Protein AF-A0A9E0L232-F1 (afdb_monomer)

Solvent-accessible surface area (backbone atoms only — not comparable to full-atom values): 4195 Å² total; per-residue (Å²): 130,87,78,63,47,77,45,76,59,52,84,85,46,49,66,60,53,44,44,55,41,31,72,33,86,83,28,46,85,71,51,77,73,53,92,78,63,57,65,67,59,57,58,49,48,57,55,36,74,73,32,97,89,48,83,63,69,28,32,32,46,97,90,37,80,77,80

Foldseek 3Di:
DDFWDKDFDDLVCLLVVLVLQCPDPVSVVPGDRDVVHDCVSSVVVVVQVVDPVHTHMFTDDPNDTDD

Mean predicted aligned error: 2.93 Å

pLDDT: mean 95.65, std 4.45, range [66.81, 98.44]

Sequence (67 aa):
MAAPVFRSARREDVARIVELLADDPLGAGRERFEDPLPDNYYAAFDRIEASDGNVLTVAELDGAVVA

Structure (mmCIF, N/CA/C/O backbone):
data_AF-A0A9E0L232-F1
#
_entry.id   AF-A0A9E0L232-F1
#
loop_
_atom_site.group_PDB
_atom_site.id
_atom_site.type_symbol
_atom_site.label_atom_id
_atom_site.label_alt_id
_atom_site.label_comp_id
_atom_site.label_asym_id
_atom_site.label_entity_id
_atom_site.label_seq_id
_atom_site.pdbx_PDB_ins_code
_atom_site.Cartn_x
_atom_site.Cartn_y
_atom_site.Cartn_z
_atom_site.occupancy
_atom_site.B_iso_or_equiv
_atom_site.auth_seq_id
_atom_site.auth_comp_id
_atom_site.auth_asym_id
_atom_site.auth_atom_id
_atom_site.pdbx_PDB_model_num
ATOM 1 N N . MET A 1 1 ? -19.269 11.921 11.531 1.00 66.81 1 MET A N 1
ATOM 2 C CA . MET A 1 1 ? -18.279 11.411 10.564 1.00 66.81 1 MET A CA 1
ATOM 3 C C . MET A 1 1 ? -17.721 10.133 11.153 1.00 66.81 1 MET A C 1
ATOM 5 O O . MET A 1 1 ? -17.341 10.168 12.320 1.00 66.81 1 MET A O 1
ATOM 9 N N . ALA A 1 2 ? -17.813 9.013 10.439 1.00 83.62 2 ALA A N 1
ATOM 10 C CA . ALA A 1 2 ? -17.282 7.746 10.933 1.00 83.62 2 ALA A CA 1
ATOM 11 C C . ALA A 1 2 ? -15.748 7.820 11.011 1.00 83.62 2 ALA A C 1
ATOM 13 O O . ALA A 1 2 ? -15.124 8.555 10.247 1.00 83.62 2 ALA A O 1
ATOM 14 N N . ALA A 1 3 ? -15.156 7.112 11.970 1.00 92.44 3 ALA A N 1
ATOM 15 C CA . ALA A 1 3 ? -13.709 6.958 12.039 1.00 92.44 3 ALA A CA 1
ATOM 16 C C . ALA A 1 3 ? -13.277 5.834 11.081 1.00 92.44 3 ALA A C 1
ATOM 18 O O . ALA A 1 3 ? -14.011 4.848 10.968 1.00 92.44 3 ALA A O 1
ATOM 19 N N . PRO A 1 4 ? -12.115 5.952 10.417 1.00 95.75 4 PRO A N 1
ATOM 20 C CA . PRO A 1 4 ? -11.605 4.875 9.585 1.00 95.75 4 PRO A CA 1
ATOM 21 C C . PRO A 1 4 ? -11.253 3.645 10.432 1.00 95.75 4 PRO A C 1
ATOM 23 O O . PRO A 1 4 ? -10.804 3.761 11.577 1.00 95.75 4 PRO A O 1
ATOM 26 N N . VAL A 1 5 ? -11.445 2.464 9.852 1.00 97.31 5 VAL A N 1
ATOM 27 C CA . VAL A 1 5 ? -11.084 1.173 10.440 1.00 97.31 5 VAL A CA 1
ATOM 28 C C . VAL A 1 5 ? -9.767 0.713 9.835 1.00 97.31 5 VAL A C 1
ATOM 30 O O . VAL A 1 5 ? -9.616 0.677 8.618 1.00 97.31 5 VAL A O 1
ATOM 33 N N . PHE A 1 6 ? -8.816 0.329 10.681 1.00 97.56 6 PHE A N 1
ATOM 34 C CA . PHE A 1 6 ? -7.548 -0.235 10.230 1.00 97.56 6 PHE A CA 1
ATOM 35 C C . PHE A 1 6 ? -7.659 -1.750 10.081 1.00 97.56 6 PHE A C 1
ATOM 37 O O . PHE A 1 6 ? -8.153 -2.433 10.982 1.00 97.56 6 PHE A O 1
ATOM 44 N N . ARG A 1 7 ? -7.176 -2.279 8.957 1.00 97.44 7 ARG A N 1
ATOM 45 C CA . ARG A 1 7 ? -7.112 -3.723 8.690 1.00 97.44 7 ARG A CA 1
ATOM 46 C C . ARG A 1 7 ? -5.908 -4.067 7.822 1.00 97.44 7 ARG A C 1
ATOM 48 O O . ARG A 1 7 ? -5.371 -3.200 7.138 1.00 97.44 7 ARG A O 1
ATOM 55 N N . SER A 1 8 ? -5.526 -5.341 7.798 1.00 97.19 8 SER A N 1
ATOM 56 C CA . SER A 1 8 ? -4.577 -5.834 6.798 1.00 97.19 8 SER A CA 1
ATOM 57 C C . SER A 1 8 ? -5.102 -5.558 5.387 1.00 97.19 8 SER A C 1
ATOM 59 O O . SER A 1 8 ? -6.297 -5.731 5.100 1.00 97.19 8 SER A O 1
ATOM 61 N N . ALA A 1 9 ? -4.198 -5.106 4.525 1.00 98.06 9 ALA A N 1
ATOM 62 C CA . ALA A 1 9 ? -4.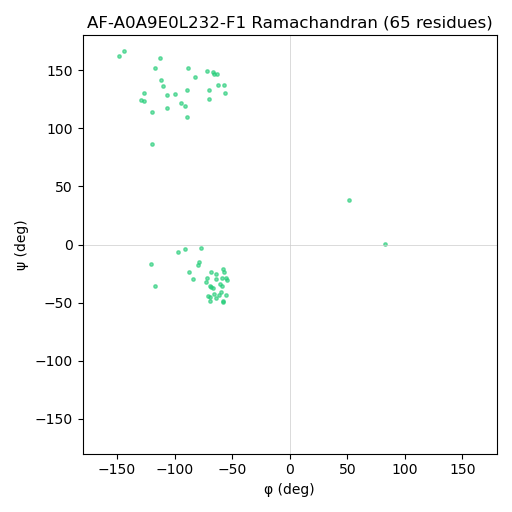445 -4.966 3.103 1.00 98.06 9 ALA A CA 1
ATOM 63 C C . ALA A 1 9 ? -4.710 -6.342 2.488 1.00 98.06 9 ALA A C 1
ATOM 65 O O . ALA A 1 9 ? -4.150 -7.354 2.904 1.00 98.06 9 ALA A O 1
ATOM 66 N N . ARG A 1 10 ? -5.565 -6.372 1.478 1.00 97.62 10 ARG A N 1
ATOM 67 C CA . ARG A 1 10 ? -5.864 -7.544 0.665 1.00 97.62 10 ARG A CA 1
ATOM 68 C C . ARG A 1 10 ? -5.341 -7.306 -0.738 1.00 97.62 10 ARG A C 1
ATOM 70 O O . ARG A 1 10 ? -5.171 -6.171 -1.177 1.00 97.62 10 ARG A O 1
ATOM 77 N N . ARG A 1 11 ? -5.169 -8.388 -1.493 1.00 97.81 11 ARG A N 1
ATOM 78 C CA . ARG A 1 11 ? -4.679 -8.310 -2.874 1.00 97.81 11 ARG A CA 1
ATOM 79 C C . ARG A 1 11 ? -5.572 -7.452 -3.787 1.00 97.81 11 ARG A C 1
ATOM 81 O O . ARG A 1 11 ? -5.076 -6.848 -4.733 1.00 97.81 11 ARG A O 1
ATOM 88 N N . GLU A 1 12 ? -6.870 -7.381 -3.494 1.00 97.62 12 GLU A N 1
ATOM 89 C CA . GLU A 1 12 ? -7.847 -6.521 -4.183 1.00 97.62 12 GLU A CA 1
ATOM 90 C C . GLU A 1 12 ? -7.637 -5.019 -3.922 1.00 97.62 12 GLU A C 1
ATOM 92 O O . GLU A 1 12 ? -7.980 -4.204 -4.774 1.00 97.62 12 GLU A O 1
ATOM 97 N N . ASP A 1 13 ? -6.997 -4.645 -2.808 1.00 98.19 13 ASP A N 1
ATOM 98 C CA . ASP A 1 13 ? -6.726 -3.246 -2.462 1.00 98.19 13 ASP A CA 1
ATOM 99 C C . ASP A 1 13 ? -5.519 -2.671 -3.230 1.00 98.19 13 ASP A C 1
ATOM 101 O O . ASP A 1 13 ? -5.337 -1.456 -3.263 1.00 98.19 13 ASP A O 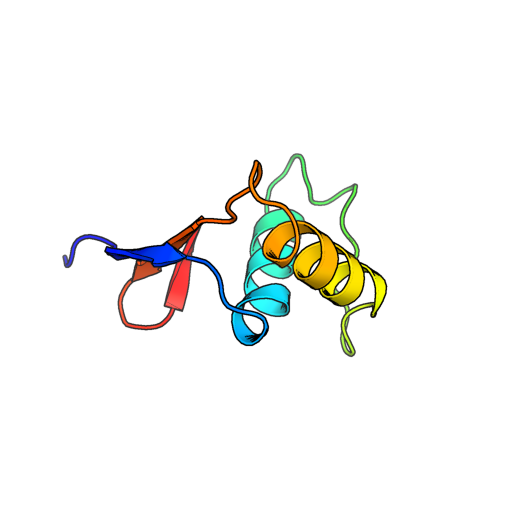1
ATOM 105 N N . VAL A 1 14 ? -4.685 -3.512 -3.861 1.00 98.25 14 VAL A N 1
ATOM 106 C CA . VAL A 1 14 ? -3.393 -3.105 -4.456 1.00 98.25 14 VAL A CA 1
ATOM 107 C C . VAL A 1 14 ? -3.545 -1.965 -5.462 1.00 98.25 14 VAL A C 1
ATOM 109 O O . VAL A 1 14 ? -2.774 -1.011 -5.410 1.00 98.25 14 VAL A O 1
ATOM 112 N N . ALA A 1 15 ? -4.551 -2.016 -6.338 1.00 98.00 15 ALA A N 1
ATOM 113 C CA . ALA A 1 15 ? -4.782 -0.940 -7.301 1.00 98.00 15 ALA A CA 1
ATOM 114 C C . ALA A 1 15 ? -5.086 0.390 -6.601 1.00 98.00 15 ALA A C 1
ATOM 116 O O . ALA A 1 15 ? -4.499 1.414 -6.943 1.00 98.00 15 ALA A O 1
ATOM 117 N N . ARG A 1 16 ? -5.930 0.361 -5.565 1.00 98.00 16 ARG A N 1
ATOM 118 C CA . ARG A 1 16 ? -6.297 1.553 -4.800 1.00 98.00 16 ARG A CA 1
ATOM 119 C C . ARG A 1 16 ? -5.122 2.105 -3.986 1.00 98.00 16 ARG A C 1
ATOM 121 O O . ARG A 1 16 ? -4.968 3.316 -3.882 1.00 98.00 16 ARG A O 1
ATOM 128 N N . ILE A 1 17 ? -4.270 1.235 -3.447 1.00 98.06 17 ILE A N 1
ATOM 129 C CA . ILE A 1 17 ? -3.049 1.636 -2.735 1.00 98.06 17 ILE A CA 1
ATOM 130 C C . ILE A 1 17 ? -2.080 2.344 -3.691 1.00 98.06 17 ILE A C 1
ATOM 132 O O . ILE A 1 17 ? -1.553 3.400 -3.353 1.00 98.06 17 ILE A O 1
ATOM 136 N N . VAL A 1 18 ? -1.858 1.802 -4.893 1.00 98.00 18 VAL A N 1
ATOM 137 C CA . VAL A 1 18 ? -0.964 2.432 -5.882 1.00 98.00 18 VAL A CA 1
ATOM 138 C C . VAL A 1 18 ? -1.535 3.755 -6.386 1.00 98.00 18 VAL A C 1
ATOM 140 O O . VAL A 1 18 ? -0.777 4.704 -6.551 1.00 98.00 18 VAL A O 1
ATOM 143 N N . GLU A 1 19 ? -2.853 3.851 -6.570 1.00 97.81 19 GLU A N 1
ATOM 144 C CA . GLU A 1 19 ? -3.524 5.116 -6.886 1.00 97.81 19 GLU A CA 1
ATOM 145 C C . GLU A 1 19 ? -3.255 6.179 -5.811 1.00 97.81 19 GLU A C 1
ATOM 147 O O . GLU A 1 19 ? -2.828 7.283 -6.136 1.00 97.81 19 GLU A O 1
ATOM 152 N N . LEU A 1 20 ? -3.435 5.835 -4.528 1.00 97.25 20 LEU A N 1
ATOM 153 C CA . LEU A 1 20 ? -3.153 6.736 -3.405 1.00 97.25 20 LEU A CA 1
ATOM 154 C C . LEU A 1 20 ? -1.687 7.184 -3.372 1.00 97.25 20 LEU A C 1
ATOM 156 O O . LEU A 1 20 ? -1.403 8.352 -3.123 1.00 97.25 20 LEU A O 1
ATOM 160 N N . LEU A 1 21 ? -0.751 6.272 -3.640 1.00 97.38 21 LEU A N 1
ATOM 161 C CA . LEU A 1 21 ? 0.672 6.602 -3.700 1.00 97.38 21 LEU A CA 1
ATOM 162 C C . LEU A 1 21 ? 1.013 7.474 -4.916 1.00 97.38 21 LEU A C 1
ATOM 164 O O . LEU A 1 21 ? 1.873 8.341 -4.810 1.00 97.38 21 LEU A O 1
ATOM 168 N N . ALA A 1 22 ? 0.363 7.265 -6.061 1.00 96.88 22 ALA A N 1
ATOM 169 C CA . ALA A 1 22 ? 0.567 8.076 -7.259 1.00 96.88 22 ALA A CA 1
ATOM 170 C C . ALA A 1 22 ? -0.039 9.486 -7.129 1.00 96.88 22 ALA A C 1
ATOM 172 O O . ALA A 1 22 ? 0.480 10.420 -7.736 1.00 96.88 22 ALA A O 1
ATOM 173 N N . ASP A 1 23 ? -1.101 9.649 -6.336 1.00 95.62 23 ASP A N 1
ATOM 174 C CA . ASP A 1 23 ? -1.718 10.951 -6.038 1.00 95.62 23 ASP A CA 1
ATOM 175 C C . ASP A 1 23 ? -0.946 11.745 -4.960 1.00 95.62 23 ASP A C 1
ATOM 177 O O . ASP A 1 23 ? -1.068 12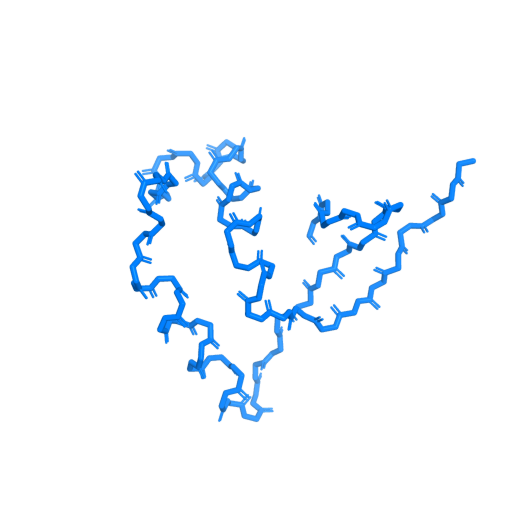.967 -4.857 1.00 95.62 23 ASP A O 1
ATOM 181 N N . ASP A 1 24 ? -0.088 11.080 -4.176 1.00 94.50 24 ASP 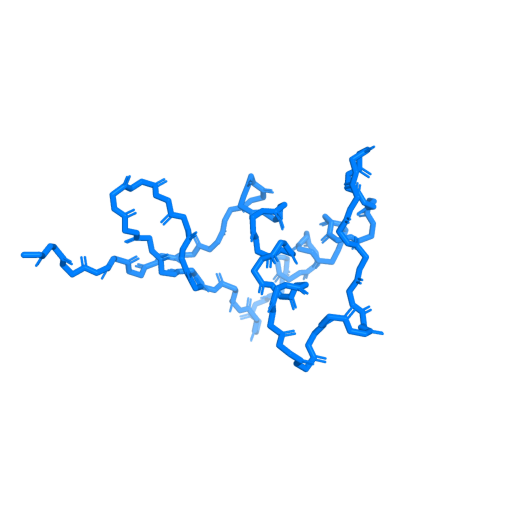A N 1
ATOM 182 C CA . ASP A 1 24 ? 0.801 11.747 -3.222 1.00 94.50 24 ASP A CA 1
ATOM 183 C C . ASP A 1 24 ? 1.921 12.534 -3.943 1.00 94.50 24 ASP A C 1
ATOM 185 O O . ASP A 1 24 ? 2.611 11.976 -4.801 1.00 94.50 24 ASP A O 1
ATOM 189 N N . PRO A 1 25 ? 2.208 13.803 -3.575 1.00 93.44 25 PRO A N 1
ATOM 190 C CA . PRO A 1 25 ? 3.230 14.616 -4.242 1.00 93.44 25 PRO A CA 1
ATOM 191 C C . PRO A 1 25 ? 4.636 14.001 -4.295 1.00 93.44 25 PRO A C 1
ATOM 193 O O . PRO A 1 25 ? 5.403 14.311 -5.209 1.00 93.44 25 PRO A O 1
ATOM 196 N N . LEU A 1 26 ? 5.009 13.154 -3.328 1.00 92.81 26 LEU A N 1
ATOM 197 C CA . LEU A 1 26 ? 6.299 12.460 -3.336 1.00 92.81 26 LEU A CA 1
ATOM 198 C C . LEU A 1 26 ? 6.258 11.187 -4.188 1.00 92.81 26 LEU A C 1
ATOM 200 O O . LEU A 1 26 ? 7.292 10.777 -4.722 1.00 92.81 26 LEU A O 1
ATOM 204 N N . GLY A 1 27 ? 5.096 10.542 -4.292 1.00 89.12 27 GLY A N 1
ATOM 205 C CA . GLY A 1 27 ? 4.896 9.326 -5.076 1.00 89.12 27 GLY A CA 1
ATOM 206 C C . GLY A 1 27 ? 4.537 9.561 -6.546 1.00 89.12 27 GLY A C 1
ATOM 207 O O . GLY A 1 27 ? 4.9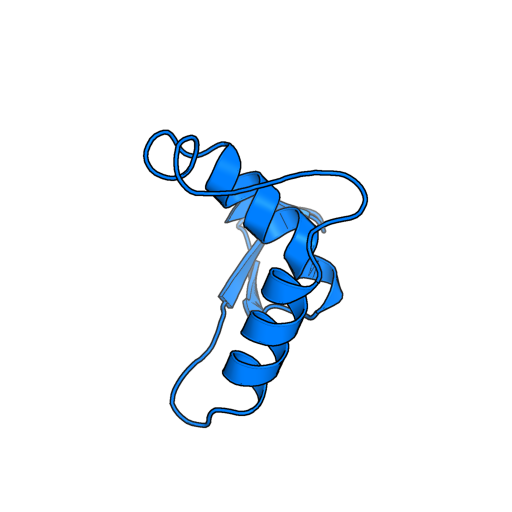01 8.731 -7.377 1.00 89.12 27 GLY A O 1
ATOM 208 N N . ALA A 1 28 ? 3.980 10.719 -6.905 1.00 90.81 28 ALA A N 1
ATOM 209 C CA . ALA A 1 28 ? 3.562 11.069 -8.268 1.00 90.81 28 ALA A CA 1
ATOM 210 C C . ALA A 1 28 ? 4.663 10.932 -9.337 1.00 90.81 28 ALA A C 1
ATOM 212 O O . ALA A 1 28 ? 4.383 10.630 -10.494 1.00 90.81 28 ALA A O 1
ATOM 213 N N . GLY A 1 29 ? 5.931 11.139 -8.967 1.00 91.81 29 GLY A N 1
ATOM 214 C CA . GLY A 1 29 ? 7.075 10.963 -9.870 1.00 91.81 29 GLY A CA 1
ATOM 215 C C . GLY A 1 29 ? 7.704 9.564 -9.859 1.00 91.81 29 GLY A C 1
ATOM 216 O O . GLY A 1 29 ? 8.664 9.330 -10.591 1.00 91.81 29 GLY A O 1
ATOM 217 N N . ARG A 1 30 ? 7.231 8.660 -8.995 1.00 94.06 30 ARG A N 1
ATOM 218 C CA . ARG A 1 30 ? 7.845 7.345 -8.737 1.00 94.06 30 ARG A CA 1
ATOM 219 C C . ARG A 1 30 ? 6.931 6.188 -9.110 1.00 94.06 30 ARG A C 1
ATOM 221 O O . ARG A 1 30 ? 7.425 5.154 -9.554 1.00 94.06 30 ARG A O 1
ATOM 228 N N . GLU A 1 31 ? 5.632 6.354 -8.896 1.00 96.75 31 GLU A N 1
ATOM 229 C CA . GLU A 1 31 ? 4.649 5.304 -9.120 1.00 96.75 31 GLU A CA 1
ATOM 230 C C . GLU A 1 31 ? 4.124 5.307 -10.555 1.00 96.75 31 GLU A C 1
ATOM 232 O O . GLU A 1 31 ? 4.081 6.336 -11.229 1.00 96.75 31 GLU A O 1
ATOM 237 N N . ARG A 1 32 ? 3.708 4.128 -11.027 1.00 96.56 32 ARG A N 1
ATOM 238 C CA . ARG A 1 32 ? 3.070 3.941 -12.330 1.00 96.56 32 ARG A CA 1
ATOM 239 C C . ARG A 1 32 ? 1.676 3.356 -12.136 1.00 96.56 32 ARG A C 1
ATOM 241 O O . ARG A 1 32 ? 1.497 2.140 -12.165 1.00 96.56 32 ARG A O 1
ATOM 248 N N . PHE A 1 33 ? 0.704 4.239 -11.928 1.00 96.69 33 PHE A N 1
ATOM 249 C CA . PHE A 1 33 ? -0.709 3.880 -11.895 1.00 96.69 33 PHE A CA 1
ATOM 250 C C . PHE A 1 33 ? -1.302 3.957 -13.311 1.00 96.69 33 PHE A C 1
ATOM 252 O O . PHE A 1 33 ? -1.424 5.036 -13.885 1.00 96.69 33 PHE A O 1
ATOM 259 N N . GLU A 1 34 ?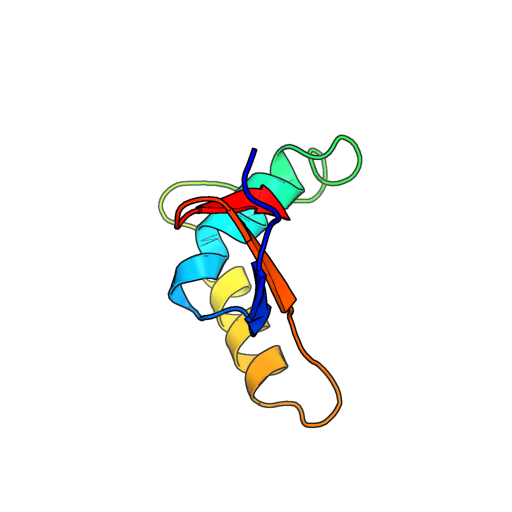 -1.622 2.800 -13.887 1.00 96.38 34 GLU A N 1
ATOM 260 C CA . GLU A 1 34 ? -2.181 2.636 -15.235 1.00 96.38 34 GLU A CA 1
ATOM 261 C C . GLU A 1 34 ? -3.200 1.482 -15.249 1.00 96.38 34 GLU A C 1
ATOM 263 O O . GLU A 1 34 ? -3.271 0.719 -14.285 1.00 96.38 34 GLU A O 1
ATOM 268 N N . ASP A 1 35 ? -4.004 1.370 -16.312 1.00 93.75 35 ASP A N 1
ATOM 269 C CA . ASP A 1 35 ? -5.003 0.305 -16.490 1.00 93.75 35 ASP A CA 1
ATOM 270 C C . ASP A 1 35 ? -4.688 -0.510 -17.765 1.00 93.75 35 ASP A C 1
ATOM 272 O O . ASP A 1 35 ? -4.741 0.050 -18.868 1.00 93.75 35 ASP A O 1
ATOM 276 N N . PRO A 1 36 ? -4.325 -1.805 -17.658 1.00 95.50 36 PRO A N 1
ATOM 277 C CA . PRO A 1 36 ? -4.229 -2.593 -16.426 1.00 95.50 36 PRO A CA 1
ATOM 278 C C . PRO A 1 36 ? -3.031 -2.201 -15.551 1.00 95.50 36 PRO A C 1
ATOM 280 O O . PRO A 1 36 ? -1.973 -1.832 -16.062 1.00 95.50 36 PRO A O 1
ATOM 283 N N . LEU A 1 37 ? -3.180 -2.351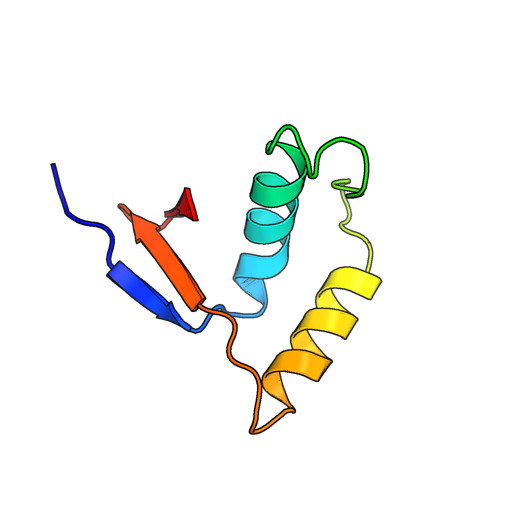 -14.229 1.00 97.94 37 LEU A N 1
ATOM 284 C CA . LEU A 1 37 ? -2.098 -2.078 -13.280 1.00 97.94 37 LEU A CA 1
ATOM 285 C C . LEU A 1 37 ? -0.907 -3.016 -13.539 1.00 97.94 37 LEU A C 1
ATOM 287 O O . LEU A 1 37 ? -1.113 -4.221 -13.706 1.00 97.94 37 LEU A O 1
ATOM 291 N N . PRO A 1 38 ? 0.342 -2.518 -13.499 1.00 98.19 38 PRO A N 1
ATOM 292 C CA . PRO A 1 38 ? 1.517 -3.351 -13.681 1.00 98.19 38 PRO A CA 1
ATOM 293 C C . PRO A 1 38 ? 1.605 -4.519 -12.694 1.00 98.19 38 PRO A C 1
ATOM 295 O O . PRO A 1 38 ? 1.568 -4.334 -11.474 1.00 98.19 38 PRO A O 1
ATOM 298 N N . ASP A 1 39 ? 1.839 -5.721 -13.223 1.00 97.88 39 ASP A N 1
ATOM 299 C CA . ASP A 1 39 ? 1.889 -6.966 -12.442 1.00 97.88 39 ASP A CA 1
ATOM 300 C C . ASP A 1 39 ? 2.929 -6.954 -11.310 1.00 97.88 39 ASP A C 1
ATOM 302 O O . ASP A 1 39 ? 2.790 -7.672 -10.316 1.00 97.88 39 ASP A O 1
ATOM 306 N N . ASN A 1 40 ? 3.972 -6.122 -11.418 1.00 98.06 40 ASN A N 1
ATOM 307 C CA . ASN A 1 40 ? 5.006 -6.016 -10.391 1.00 98.06 40 ASN A CA 1
ATOM 308 C C . ASN A 1 40 ? 4.466 -5.496 -9.051 1.00 98.06 40 ASN A C 1
ATOM 310 O O . ASN A 1 40 ? 5.050 -5.827 -8.019 1.00 98.06 40 ASN A O 1
ATOM 314 N N . 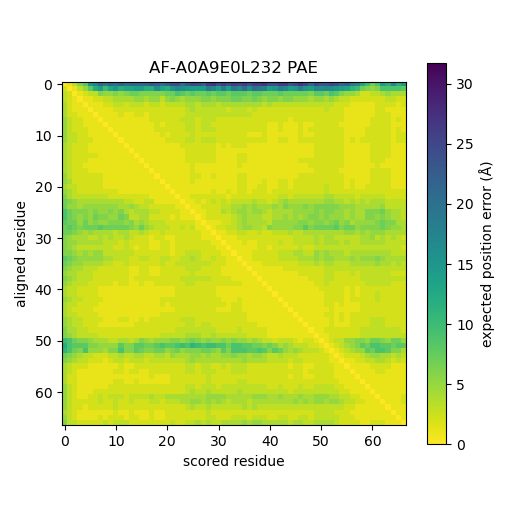TYR A 1 41 ? 3.369 -4.732 -9.043 1.00 98.44 41 TYR A N 1
ATOM 315 C CA . TYR A 1 41 ? 2.725 -4.296 -7.802 1.00 98.44 41 TYR A CA 1
ATOM 316 C C . TYR A 1 41 ? 2.075 -5.467 -7.067 1.00 98.44 41 TYR A C 1
ATOM 318 O O . TYR A 1 41 ? 2.301 -5.645 -5.870 1.00 98.44 41 TYR A O 1
ATOM 326 N N . TYR A 1 42 ? 1.359 -6.329 -7.789 1.00 98.44 42 TYR A N 1
ATOM 327 C CA . TYR A 1 42 ? 0.787 -7.539 -7.203 1.00 98.44 42 TYR A CA 1
ATOM 328 C C . TYR A 1 42 ? 1.873 -8.522 -6.757 1.00 98.44 42 TYR A C 1
ATOM 330 O O . TYR A 1 42 ? 1.812 -9.036 -5.647 1.00 98.44 42 TYR A O 1
ATOM 338 N N . ALA A 1 43 ? 2.922 -8.717 -7.562 1.00 98.38 43 ALA A N 1
ATOM 339 C CA . ALA A 1 43 ? 4.048 -9.568 -7.176 1.00 98.38 43 ALA A CA 1
ATOM 340 C C . ALA A 1 43 ? 4.815 -9.025 -5.952 1.00 98.38 43 ALA A C 1
ATOM 342 O O . ALA A 1 43 ? 5.416 -9.789 -5.196 1.00 98.38 43 ALA A O 1
ATOM 343 N N . ALA A 1 44 ? 4.843 -7.704 -5.746 1.00 97.75 44 ALA A N 1
ATOM 344 C CA . ALA A 1 44 ? 5.393 -7.106 -4.533 1.00 97.75 44 ALA A CA 1
ATOM 345 C C . ALA A 1 44 ? 4.490 -7.360 -3.321 1.00 97.75 44 ALA A C 1
ATOM 347 O O . ALA A 1 44 ? 5.003 -7.754 -2.275 1.00 97.75 44 ALA A O 1
ATOM 348 N N . PHE A 1 45 ? 3.174 -7.199 -3.477 1.00 98.25 45 PHE A N 1
ATOM 349 C CA . PHE A 1 45 ? 2.195 -7.520 -2.441 1.00 98.25 45 PHE A CA 1
ATOM 350 C C . PHE A 1 45 ? 2.287 -8.989 -2.006 1.00 98.25 45 PHE A C 1
ATOM 352 O O . PHE A 1 45 ? 2.437 -9.261 -0.819 1.00 98.25 45 PHE A O 1
ATOM 359 N N . ASP A 1 46 ? 2.320 -9.923 -2.959 1.00 97.88 46 ASP A N 1
ATOM 360 C CA . ASP A 1 46 ? 2.406 -11.362 -2.677 1.00 97.88 46 ASP A CA 1
ATOM 361 C C . ASP A 1 46 ? 3.693 -11.712 -1.891 1.00 97.88 46 ASP A C 1
ATOM 363 O O . ASP A 1 46 ? 3.685 -12.579 -1.018 1.00 97.88 46 ASP A O 1
ATOM 367 N N . ARG A 1 47 ? 4.807 -11.000 -2.139 1.00 97.75 47 ARG A N 1
ATOM 368 C CA . ARG A 1 47 ? 6.051 -11.147 -1.355 1.00 97.75 47 ARG A CA 1
ATOM 369 C C . ARG A 1 47 ? 5.963 -10.548 0.049 1.00 97.75 47 ARG A C 1
ATOM 371 O O . ARG A 1 47 ? 6.642 -11.046 0.942 1.00 97.75 47 ARG A O 1
ATOM 3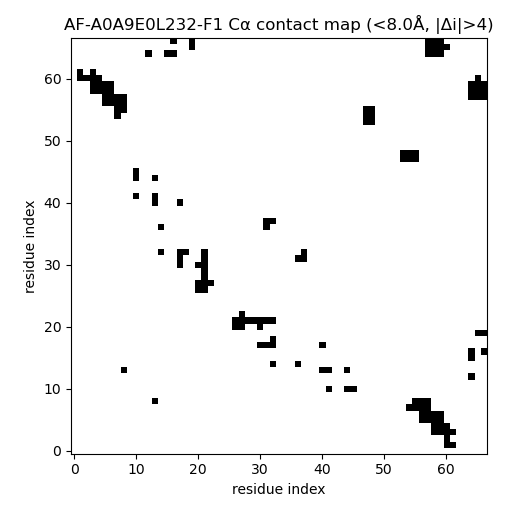78 N N . ILE A 1 48 ? 5.196 -9.473 0.232 1.00 96.88 48 ILE A N 1
ATOM 379 C CA . ILE A 1 48 ? 4.961 -8.866 1.548 1.00 96.88 48 ILE A CA 1
ATOM 380 C C . ILE A 1 48 ? 4.100 -9.804 2.397 1.00 96.88 48 ILE A C 1
ATOM 382 O O . ILE A 1 48 ? 4.503 -10.121 3.508 1.00 96.88 48 ILE A O 1
ATOM 386 N N . GLU A 1 49 ? 2.992 -10.308 1.851 1.00 96.25 49 GLU A N 1
ATOM 387 C CA . GLU A 1 49 ? 2.102 -11.268 2.529 1.00 96.25 49 GLU A CA 1
ATOM 388 C C . GLU A 1 49 ? 2.820 -12.560 2.938 1.00 96.25 49 GLU A C 1
ATOM 390 O O . GLU A 1 49 ? 2.540 -13.128 3.989 1.00 96.25 49 GLU A O 1
ATOM 395 N N . ALA A 1 50 ? 3.774 -13.029 2.130 1.00 96.00 50 ALA A N 1
ATOM 396 C CA . ALA A 1 50 ? 4.560 -14.221 2.441 1.00 96.00 50 ALA A CA 1
ATOM 397 C C . ALA A 1 50 ? 5.667 -13.993 3.496 1.00 96.00 50 ALA A C 1
ATOM 399 O O . ALA A 1 50 ? 6.391 -14.933 3.824 1.00 96.00 50 ALA A O 1
ATOM 400 N N . SER A 1 51 ? 5.856 -12.764 3.988 1.00 95.31 51 SER A N 1
ATOM 401 C CA . SER A 1 51 ? 6.944 -12.399 4.898 1.00 95.31 51 SER A CA 1
ATOM 402 C C . SER A 1 51 ? 6.443 -12.188 6.327 1.00 95.31 51 SER A C 1
ATOM 404 O O . SER A 1 51 ? 5.772 -11.201 6.606 1.00 95.31 51 SER A O 1
ATOM 406 N N . ASP A 1 52 ? 6.921 -13.001 7.274 1.00 90.31 52 ASP A N 1
ATOM 407 C CA . ASP A 1 52 ? 6.575 -12.904 8.707 1.00 90.31 52 ASP A CA 1
ATOM 408 C C . ASP A 1 52 ? 6.908 -11.544 9.359 1.00 90.31 52 ASP A C 1
ATOM 410 O O . ASP A 1 52 ? 6.375 -11.204 10.415 1.00 90.31 52 ASP A O 1
ATOM 414 N N . GLY A 1 53 ? 7.818 -10.767 8.762 1.00 92.75 53 GLY A N 1
ATOM 415 C CA . GLY A 1 53 ? 8.274 -9.481 9.298 1.00 92.75 53 GLY A CA 1
ATOM 416 C C . GLY A 1 53 ? 7.589 -8.238 8.726 1.00 92.75 53 GLY A C 1
ATOM 417 O O . GLY A 1 53 ? 7.860 -7.145 9.218 1.00 92.75 53 GLY A O 1
ATOM 418 N N . ASN A 1 54 ? 6.740 -8.371 7.700 1.00 94.81 54 ASN A N 1
ATOM 419 C CA . ASN A 1 54 ? 6.150 -7.229 7.001 1.00 94.81 54 ASN A CA 1
ATOM 420 C C . ASN A 1 54 ? 4.628 -7.348 6.965 1.00 94.81 54 ASN A C 1
ATOM 422 O O . ASN A 1 54 ? 4.093 -8.361 6.541 1.00 94.81 54 ASN A O 1
ATOM 426 N N . VAL A 1 55 ? 3.934 -6.277 7.346 1.00 93.50 55 VAL A N 1
ATOM 427 C CA . VAL A 1 55 ? 2.472 -6.203 7.271 1.00 93.50 55 VAL A CA 1
ATOM 428 C C . VAL A 1 55 ? 2.087 -4.922 6.553 1.00 93.50 55 VAL A C 1
ATOM 430 O O . VAL A 1 55 ? 2.475 -3.831 6.975 1.00 93.50 55 VAL A O 1
ATOM 433 N N . LEU A 1 56 ? 1.301 -5.047 5.485 1.00 97.50 56 LEU A N 1
ATOM 434 C CA . LEU A 1 56 ? 0.677 -3.903 4.831 1.00 97.50 56 LEU A CA 1
ATOM 435 C C . LEU A 1 56 ? -0.698 -3.666 5.464 1.00 97.50 56 LEU A C 1
ATOM 437 O O . LEU A 1 56 ? -1.555 -4.546 5.456 1.00 97.50 56 LEU A O 1
ATOM 441 N N . THR A 1 57 ? -0.892 -2.488 6.050 1.00 97.69 57 THR A N 1
ATOM 442 C CA . THR A 1 57 ? -2.148 -2.082 6.701 1.00 97.69 57 THR A CA 1
ATOM 443 C C . THR A 1 57 ? -2.788 -0.966 5.891 1.00 97.69 57 THR A C 1
ATOM 445 O O . THR A 1 57 ? -2.070 -0.091 5.419 1.00 97.69 57 THR A O 1
ATOM 448 N N . VAL A 1 58 ? -4.113 -0.989 5.768 1.00 98.38 58 VAL A N 1
ATOM 449 C CA . VAL A 1 58 ? -4.913 0.088 5.168 1.00 98.38 58 VAL A CA 1
ATOM 450 C C . VAL A 1 58 ? -5.860 0.693 6.195 1.00 98.38 58 VAL A C 1
ATOM 452 O O . VAL A 1 58 ? -6.314 0.008 7.119 1.00 98.38 58 VAL A O 1
ATOM 455 N N . ALA A 1 59 ? -6.187 1.965 6.007 1.00 98.25 59 ALA A N 1
ATOM 456 C CA . ALA A 1 59 ? -7.324 2.623 6.624 1.00 98.25 59 ALA A CA 1
ATOM 457 C C . ALA A 1 59 ? -8.520 2.568 5.663 1.00 98.25 59 ALA A C 1
ATOM 459 O O . ALA A 1 59 ? -8.456 3.068 4.538 1.00 98.25 59 ALA A O 1
ATOM 460 N N . GLU A 1 60 ? -9.625 1.981 6.114 1.00 97.50 60 GLU A N 1
ATOM 461 C CA . GLU A 1 60 ? -10.878 1.901 5.367 1.00 97.50 60 GLU A CA 1
ATOM 462 C C . GLU A 1 60 ? -11.916 2.859 5.956 1.00 97.50 60 GLU A C 1
ATOM 464 O O . GLU A 1 60 ? -12.188 2.837 7.158 1.00 97.50 60 GLU A O 1
ATOM 469 N N . LEU A 1 61 ? -12.524 3.683 5.106 1.00 97.50 61 LEU A N 1
ATOM 470 C CA . LEU A 1 61 ? -13.641 4.551 5.456 1.00 97.50 61 LEU A CA 1
ATOM 471 C C . LEU A 1 61 ? -14.790 4.288 4.483 1.00 97.50 61 LEU A C 1
ATOM 473 O O . LEU A 1 61 ? -14.609 4.382 3.273 1.00 97.50 61 LEU A O 1
ATOM 477 N N . ASP A 1 62 ? -15.962 3.938 5.016 1.00 94.56 62 ASP A N 1
ATOM 478 C CA . ASP A 1 62 ? -17.175 3.666 4.233 1.00 94.56 62 ASP A CA 1
ATOM 479 C C . ASP A 1 62 ? -16.961 2.648 3.086 1.00 94.56 62 ASP A C 1
ATOM 481 O O . ASP A 1 62 ? -17.512 2.784 1.995 1.00 94.56 62 ASP A O 1
ATOM 485 N N . GLY A 1 63 ? -16.148 1.610 3.332 1.00 92.56 63 GLY A N 1
ATOM 486 C CA . GLY A 1 63 ? -15.837 0.553 2.362 1.00 92.56 63 GLY A CA 1
ATOM 487 C C . GLY A 1 63 ? -14.731 0.897 1.359 1.00 92.56 63 GLY A C 1
ATOM 488 O O . GLY A 1 63 ? -14.406 0.067 0.513 1.00 92.56 63 GLY A O 1
ATOM 489 N N . ALA A 1 64 ? -14.142 2.093 1.439 1.00 94.88 64 ALA A N 1
ATOM 490 C CA . ALA A 1 64 ? -13.061 2.531 0.564 1.00 94.88 64 ALA A CA 1
ATOM 491 C C . ALA A 1 64 ? -11.733 2.634 1.319 1.00 94.88 64 ALA A C 1
ATOM 493 O O . ALA A 1 64 ? -11.667 3.197 2.412 1.00 94.88 64 ALA A O 1
ATOM 494 N N . VAL A 1 65 ? -10.653 2.149 0.705 1.00 97.94 65 VAL A N 1
ATOM 495 C CA . VAL A 1 65 ? -9.293 2.404 1.194 1.00 97.94 65 VAL A CA 1
ATOM 496 C C . VAL A 1 65 ? -8.946 3.875 0.956 1.00 97.94 65 VAL A C 1
ATOM 498 O O . VAL A 1 65 ? -9.059 4.385 -0.167 1.00 97.94 65 VAL A O 1
ATOM 501 N N . VAL A 1 66 ? -8.552 4.556 2.031 1.00 97.00 66 VAL A N 1
ATOM 502 C CA . VAL A 1 66 ? -8.244 5.996 2.045 1.00 97.00 66 VAL A CA 1
ATOM 503 C C . VAL A 1 66 ? -6.811 6.310 2.470 1.00 97.00 66 VAL A C 1
ATOM 505 O O . VAL A 1 66 ? -6.361 7.426 2.220 1.00 97.00 66 VAL A O 1
ATOM 508 N N . ALA A 1 67 ? -6.111 5.357 3.093 1.00 94.88 67 ALA A N 1
ATOM 509 C CA . ALA A 1 67 ? -4.692 5.434 3.440 1.00 94.88 67 ALA A CA 1
ATOM 510 C C . ALA A 1 67 ? -4.087 4.035 3.609 1.00 94.88 67 ALA A C 1
ATOM 512 O O . ALA A 1 67 ? -4.872 3.087 3.851 1.00 94.88 67 ALA A O 1
#

Secondary structure (DSSP, 8-state):
-PPPEEEE--GGGHHHHHHHHHHSTTTTTT----SSPPHHHHHHHHHHHT-TT---EEEEETTEE--

Nearest PDB structures (foldseek):
  1z4e-assembly1_B  TM=9.619E-01  e=2.065E-06  Halalkalibacterium halodurans C-125
  4mbu-assembly1_A  TM=6.570E-01  e=3.788E-02  Staphylococcus aureus subsp. aureus Mu50
  8fv0-assembly1_C  TM=7.146E-01  e=1.217E-01  Staphylococcus aureus
  6vfn-assembly1_A  TM=7.038E-01  e=1.837E-01  Bacillus thuringiensis
  2ge3-assembly1_B  TM=5.651E-01  e=7.252E-01  Agrobacterium tumefaciens

Radius of gyration: 12.47 Å; Cα contacts (8 Å, |Δi|>4): 75; chains: 1; bounding box: 27×29×28 Å